Protein AF-A0A9P6TIN3-F1 (afdb_monomer_lite)

pLDDT: mean 81.92, std 17.5, range [29.88, 98.25]

Structure (mmCIF, N/CA/C/O backbone):
data_AF-A0A9P6TIN3-F1
#
_entry.id   AF-A0A9P6TIN3-F1
#
loop_
_atom_site.group_PDB
_atom_site.id
_atom_site.type_symbol
_atom_site.label_atom_id
_atom_site.label_alt_id
_atom_site.label_comp_id
_atom_site.label_asym_id
_atom_site.label_entity_id
_atom_site.label_seq_id
_atom_site.pdbx_PDB_ins_code
_atom_site.Cartn_x
_atom_site.Cartn_y
_atom_site.Cartn_z
_atom_site.occupancy
_atom_site.B_iso_or_equiv
_atom_site.auth_seq_id
_atom_site.auth_comp_id
_atom_site.auth_asym_id
_atom_site.auth_atom_id
_atom_site.pdbx_PDB_model_num
ATOM 1 N N . MET A 1 1 ? -5.237 10.680 -23.231 1.00 30.17 1 MET A N 1
ATOM 2 C CA . MET A 1 1 ? -3.978 10.981 -23.943 1.00 30.17 1 MET A CA 1
ATOM 3 C C . MET A 1 1 ? -2.971 9.908 -23.543 1.00 30.17 1 MET A C 1
ATOM 5 O O . MET A 1 1 ? -2.564 9.894 -22.392 1.00 30.17 1 MET A O 1
ATOM 9 N N . ARG A 1 2 ? -2.702 8.921 -24.410 1.00 29.88 2 ARG A N 1
ATOM 10 C CA . ARG A 1 2 ? -1.678 7.887 -24.173 1.00 29.88 2 ARG A CA 1
ATOM 11 C C . ARG A 1 2 ? -0.384 8.393 -24.799 1.00 29.88 2 ARG A C 1
ATOM 13 O O . ARG A 1 2 ? -0.316 8.472 -26.020 1.00 29.88 2 ARG A O 1
ATOM 20 N N . THR A 1 3 ? 0.599 8.751 -23.988 1.00 30.52 3 THR A N 1
ATOM 21 C CA . THR A 1 3 ? 1.947 9.043 -24.479 1.00 30.52 3 THR A CA 1
ATOM 22 C C . THR A 1 3 ? 2.734 7.747 -24.387 1.00 30.52 3 THR A C 1
ATOM 24 O O . THR A 1 3 ? 3.291 7.423 -23.343 1.00 30.52 3 THR A O 1
ATOM 27 N N . THR A 1 4 ? 2.727 6.951 -25.453 1.00 37.25 4 THR A N 1
ATOM 28 C CA . THR A 1 4 ? 3.760 5.931 -25.621 1.00 37.25 4 THR A CA 1
ATOM 29 C C . THR A 1 4 ? 5.046 6.714 -25.863 1.00 37.25 4 THR A C 1
ATOM 31 O O . THR A 1 4 ? 5.2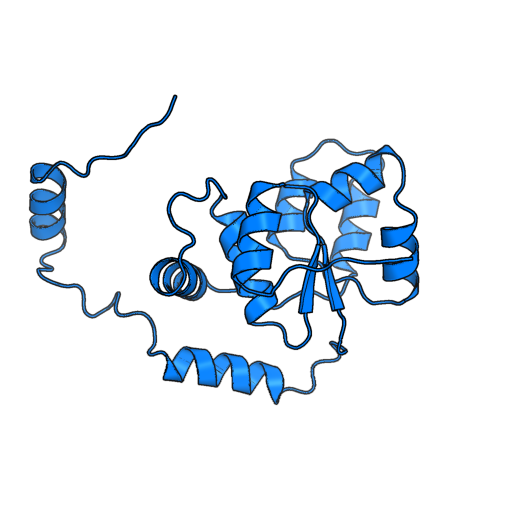04 7.314 -26.923 1.00 37.25 4 THR A O 1
ATOM 34 N N . LEU A 1 5 ? 5.903 6.822 -24.848 1.00 42.19 5 LEU A N 1
ATOM 35 C CA . LEU A 1 5 ? 7.237 7.397 -24.996 1.00 42.19 5 LEU A CA 1
ATOM 36 C C . LEU A 1 5 ? 8.031 6.465 -25.921 1.00 42.19 5 LEU A C 1
ATOM 38 O O . LEU A 1 5 ? 8.631 5.497 -25.466 1.00 42.19 5 LEU A O 1
ATOM 42 N N . SER A 1 6 ? 7.980 6.718 -27.229 1.00 49.53 6 SER A N 1
ATOM 43 C CA . SER A 1 6 ? 9.012 6.239 -28.143 1.00 49.53 6 SER A CA 1
ATOM 44 C C . SER A 1 6 ? 10.286 6.958 -27.723 1.00 49.53 6 SER A C 1
ATOM 46 O O . SER A 1 6 ? 10.381 8.176 -27.872 1.00 49.53 6 SER A O 1
ATOM 48 N N . LEU A 1 7 ? 11.228 6.248 -27.100 1.00 52.03 7 LEU A N 1
ATOM 49 C CA . LEU A 1 7 ? 12.589 6.761 -27.035 1.00 52.03 7 LEU A CA 1
ATOM 50 C C . LEU A 1 7 ? 13.089 6.795 -28.475 1.00 52.03 7 LEU A C 1
ATOM 52 O O . LEU A 1 7 ? 13.456 5.758 -29.018 1.00 52.03 7 LEU A O 1
ATOM 56 N N . ASP A 1 8 ? 13.068 7.967 -29.100 1.00 71.06 8 ASP A N 1
ATOM 57 C CA . ASP A 1 8 ? 13.667 8.117 -30.418 1.00 71.06 8 ASP A CA 1
ATOM 58 C C . ASP A 1 8 ? 15.158 7.765 -30.315 1.00 71.06 8 ASP A C 1
ATOM 60 O O . ASP A 1 8 ? 15.850 8.188 -29.381 1.00 71.06 8 ASP A O 1
ATOM 64 N N . ASP A 1 9 ? 15.660 6.982 -31.273 1.00 64.38 9 ASP A N 1
ATOM 65 C CA . ASP A 1 9 ? 17.038 6.467 -31.301 1.00 64.38 9 ASP A CA 1
ATOM 66 C C . ASP A 1 9 ? 18.101 7.567 -31.111 1.00 64.38 9 ASP A C 1
ATOM 68 O O . ASP A 1 9 ? 19.221 7.309 -30.665 1.00 64.38 9 ASP A O 1
ATOM 72 N N . GLU A 1 10 ? 17.756 8.812 -31.435 1.00 71.00 10 GLU A N 1
ATOM 73 C CA . GLU A 1 10 ? 18.584 9.997 -31.238 1.00 71.00 10 GLU A CA 1
ATOM 74 C C . GLU A 1 10 ? 18.754 10.374 -29.756 1.00 71.00 10 GLU A C 1
ATOM 76 O O . GLU A 1 10 ? 19.875 10.647 -29.319 1.00 71.00 10 GLU A O 1
ATOM 81 N N . LEU A 1 11 ? 17.685 10.319 -28.950 1.00 66.62 11 LEU A N 1
ATOM 82 C CA . LEU A 1 11 ? 17.757 10.537 -27.501 1.00 66.62 11 LEU A CA 1
ATOM 83 C C . LEU A 1 11 ? 18.578 9.441 -26.825 1.00 66.62 11 LEU A C 1
ATOM 85 O O . LEU A 1 11 ? 19.386 9.740 -25.945 1.00 66.62 11 LEU A O 1
ATOM 89 N N . LEU A 1 12 ? 18.431 8.192 -27.276 1.00 63.44 12 LEU A N 1
ATOM 90 C CA . LEU A 1 12 ? 19.212 7.072 -26.758 1.00 63.44 12 LEU A CA 1
ATOM 91 C C . LEU A 1 12 ? 20.706 7.234 -27.083 1.00 63.44 12 LEU A C 1
ATOM 93 O O . LEU A 1 12 ? 21.552 7.071 -26.205 1.00 63.44 12 LEU A O 1
ATOM 97 N N . LYS A 1 13 ? 21.046 7.622 -28.320 1.00 69.88 13 LYS A N 1
ATOM 98 C CA . LYS A 1 13 ? 22.431 7.928 -28.722 1.00 69.88 13 LYS A CA 1
ATOM 99 C C . LYS A 1 13 ? 23.016 9.090 -27.922 1.00 69.88 13 LYS A C 1
ATOM 101 O O . LYS A 1 13 ? 24.154 9.002 -27.465 1.00 69.88 13 LYS A O 1
ATOM 106 N N . LYS A 1 14 ? 22.243 10.157 -27.714 1.00 74.69 14 LYS A N 1
ATOM 107 C CA . LYS A 1 14 ? 22.685 11.336 -26.961 1.00 74.69 14 LYS A CA 1
ATOM 108 C C . LYS A 1 14 ? 22.880 11.028 -25.475 1.00 74.69 14 LYS A C 1
ATOM 110 O O . LYS A 1 14 ? 23.867 11.465 -24.893 1.00 74.69 14 LYS A O 1
ATOM 115 N N . ALA A 1 15 ? 21.995 10.232 -24.872 1.00 68.50 15 ALA A N 1
ATOM 116 C CA . ALA A 1 15 ? 22.148 9.760 -23.497 1.00 68.50 15 ALA A CA 1
ATOM 117 C C . ALA A 1 15 ? 23.422 8.913 -23.328 1.00 68.50 15 ALA A C 1
ATOM 119 O O . ALA A 1 15 ? 24.180 9.144 -22.387 1.00 68.50 15 ALA A O 1
ATOM 120 N N . LYS A 1 16 ? 23.715 8.006 -24.272 1.00 72.38 16 LYS A N 1
ATOM 121 C CA . LYS A 1 16 ? 24.962 7.217 -24.289 1.00 72.38 16 LYS A CA 1
ATOM 122 C C . LYS A 1 16 ? 26.210 8.098 -24.402 1.00 72.38 16 LYS A C 1
ATOM 124 O O . LYS A 1 16 ? 27.158 7.920 -23.644 1.00 72.38 16 LYS A O 1
ATOM 129 N N . GLN A 1 17 ? 26.184 9.106 -25.277 1.00 75.81 17 GLN A N 1
ATOM 130 C CA . GLN A 1 17 ? 27.281 10.074 -25.424 1.00 75.81 17 GLN A CA 1
ATOM 131 C C . GLN A 1 17 ? 27.517 10.915 -24.162 1.00 75.81 17 GLN A C 1
ATOM 133 O O . GLN A 1 17 ? 28.664 11.163 -23.805 1.00 75.81 17 GLN A O 1
ATOM 138 N N . LEU A 1 18 ? 26.449 11.354 -23.486 1.00 74.62 18 LEU A N 1
ATOM 139 C CA . LEU A 1 18 ? 26.543 12.181 -22.276 1.00 74.62 18 LEU A CA 1
ATOM 140 C C . LEU A 1 18 ? 26.998 11.393 -21.047 1.00 74.62 18 LEU A C 1
ATOM 142 O O . LEU A 1 18 ? 27.660 11.945 -20.175 1.00 74.62 18 LEU A O 1
ATOM 146 N N . THR A 1 19 ? 26.620 10.121 -20.966 1.00 71.94 19 THR A N 1
ATOM 147 C CA . THR A 1 19 ? 26.937 9.266 -19.818 1.00 71.94 19 THR A CA 1
ATOM 148 C C . THR A 1 19 ? 28.254 8.509 -19.993 1.00 71.94 19 THR A C 1
ATOM 150 O O . THR A 1 19 ? 28.800 8.035 -19.004 1.00 71.94 19 THR A O 1
ATOM 153 N N . GLY A 1 20 ? 28.790 8.419 -21.220 1.00 56.66 20 GLY A N 1
ATOM 154 C CA . GLY A 1 20 ? 30.007 7.654 -21.532 1.00 56.66 20 GLY A CA 1
ATOM 155 C C . GLY A 1 20 ? 29.831 6.145 -21.341 1.00 56.66 20 GLY A C 1
ATOM 156 O O . GLY A 1 20 ? 30.806 5.408 -21.215 1.00 56.66 20 GLY A O 1
ATOM 157 N N . ILE A 1 21 ? 28.581 5.701 -21.263 1.00 56.41 21 ILE A N 1
ATOM 158 C CA . ILE A 1 21 ? 28.198 4.366 -20.853 1.00 56.41 21 ILE A CA 1
ATOM 159 C C . ILE A 1 21 ? 27.571 3.654 -22.055 1.00 56.41 21 ILE A C 1
ATOM 161 O O . ILE A 1 21 ? 26.457 3.982 -22.468 1.00 56.41 21 ILE A O 1
ATOM 165 N N . ASP A 1 22 ? 28.272 2.652 -22.590 1.00 56.19 22 ASP A N 1
ATOM 166 C CA . ASP A 1 22 ? 27.690 1.716 -23.561 1.00 56.19 22 ASP A CA 1
ATOM 167 C C . ASP A 1 22 ? 26.761 0.694 -22.867 1.00 56.19 22 ASP A C 1
ATOM 169 O O . ASP A 1 22 ? 25.727 0.336 -23.430 1.00 56.19 22 ASP A O 1
ATOM 173 N N . GLU A 1 23 ? 27.063 0.333 -21.609 1.00 51.50 23 GLU A N 1
ATOM 174 C CA . GLU A 1 23 ? 26.222 -0.397 -20.641 1.00 51.50 23 GLU A CA 1
ATOM 175 C C . GLU A 1 23 ? 26.641 -0.000 -19.213 1.00 51.50 23 GLU A C 1
ATOM 177 O O . GLU A 1 23 ? 27.831 -0.057 -18.903 1.00 51.50 23 GLU A O 1
ATOM 182 N N . ASN A 1 24 ? 25.721 0.453 -18.344 1.00 44.16 24 ASN A N 1
ATOM 183 C CA . ASN A 1 24 ? 26.098 1.015 -17.036 1.00 44.16 24 ASN A CA 1
ATOM 184 C C . ASN A 1 24 ? 26.346 -0.099 -16.006 1.00 44.16 24 ASN A C 1
ATOM 186 O O . ASN A 1 24 ? 25.375 -0.723 -15.570 1.00 44.16 24 ASN A O 1
ATOM 190 N N . PRO A 1 25 ? 27.580 -0.344 -15.530 1.00 45.56 25 PRO A N 1
ATOM 191 C CA . PRO A 1 25 ? 27.824 -1.382 -14.535 1.00 45.56 25 PRO A CA 1
ATOM 192 C C . PRO A 1 25 ? 27.316 -0.983 -13.143 1.00 45.56 25 PRO A C 1
ATOM 194 O O . PRO A 1 25 ? 27.043 -1.865 -12.335 1.00 45.56 25 PRO A O 1
ATOM 197 N N . THR A 1 26 ? 27.180 0.320 -12.855 1.00 43.12 26 THR A N 1
ATOM 198 C CA . THR A 1 26 ? 26.736 0.834 -11.544 1.00 43.12 26 THR A CA 1
ATOM 199 C C . THR A 1 26 ? 25.217 0.899 -11.401 1.00 43.12 26 THR A C 1
ATOM 201 O O . THR A 1 26 ? 24.731 1.007 -10.283 1.00 43.12 26 THR A O 1
ATOM 204 N N . LEU A 1 27 ? 24.474 0.766 -12.507 1.00 44.25 27 LEU A N 1
ATOM 205 C CA . LEU A 1 27 ? 23.034 0.476 -12.508 1.00 44.25 27 LEU A CA 1
ATOM 206 C C . LEU A 1 27 ? 22.757 -1.026 -12.610 1.00 44.25 27 LEU A C 1
ATOM 208 O O . LEU A 1 27 ? 21.616 -1.400 -12.862 1.00 44.25 27 LEU A O 1
ATOM 212 N N . ARG A 1 28 ? 23.762 -1.907 -12.451 1.00 47.66 28 ARG A N 1
ATOM 213 C CA . ARG A 1 28 ? 23.453 -3.322 -12.234 1.00 47.66 28 ARG A CA 1
ATOM 214 C C . ARG A 1 28 ? 22.746 -3.398 -10.893 1.00 47.66 28 ARG A C 1
ATOM 216 O O . ARG A 1 28 ? 23.405 -3.201 -9.871 1.00 47.66 28 ARG A O 1
ATOM 223 N N . PRO A 1 29 ? 21.439 -3.676 -10.884 1.00 44.31 29 PRO A N 1
ATOM 224 C CA . PRO A 1 29 ? 20.751 -3.753 -9.625 1.00 44.31 29 PRO A CA 1
ATOM 225 C C . PRO A 1 29 ? 21.339 -4.937 -8.833 1.00 44.31 29 PRO A C 1
ATOM 227 O O . PRO A 1 29 ? 21.846 -5.885 -9.453 1.00 44.31 29 PRO A O 1
ATOM 230 N N . PRO A 1 30 ? 21.317 -4.923 -7.487 1.00 52.81 30 PRO A N 1
ATOM 231 C CA . PRO A 1 30 ? 21.929 -5.954 -6.682 1.00 52.81 30 PRO A CA 1
ATOM 232 C C . PRO A 1 30 ? 21.388 -7.292 -7.152 1.00 52.81 30 PRO A C 1
ATOM 234 O O . PRO A 1 30 ? 20.200 -7.419 -7.475 1.00 52.81 30 PRO A O 1
ATOM 237 N N . THR A 1 31 ? 22.291 -8.262 -7.257 1.00 64.69 31 THR A N 1
ATOM 238 C CA . THR A 1 31 ? 21.985 -9.578 -7.810 1.00 64.69 31 THR A CA 1
ATOM 239 C C . THR A 1 31 ? 20.734 -10.150 -7.148 1.00 64.69 31 THR A C 1
ATOM 241 O O . THR A 1 31 ? 20.415 -9.820 -6.004 1.00 64.69 31 THR A 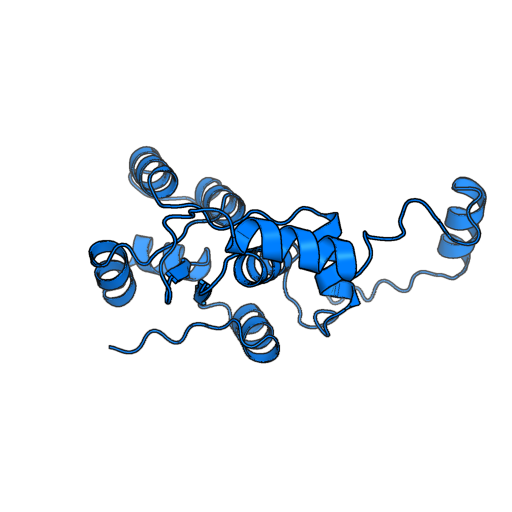O 1
ATOM 244 N N . ARG A 1 32 ? 20.024 -11.051 -7.837 1.00 57.41 32 ARG A N 1
ATOM 245 C CA . ARG A 1 32 ? 18.911 -11.806 -7.236 1.00 57.41 32 ARG A CA 1
ATOM 246 C C . ARG A 1 32 ? 19.269 -12.336 -5.835 1.00 57.41 32 ARG A C 1
ATOM 248 O O . ARG A 1 32 ? 18.442 -12.268 -4.936 1.00 57.41 32 ARG A O 1
ATOM 255 N N . ALA A 1 33 ? 20.526 -12.738 -5.639 1.00 60.66 33 ALA A N 1
ATOM 256 C CA . ALA A 1 33 ? 21.070 -13.148 -4.350 1.00 60.66 33 ALA A CA 1
ATOM 257 C C . ALA A 1 33 ? 21.057 -12.039 -3.278 1.00 60.66 33 ALA A C 1
ATOM 259 O O . ALA A 1 33 ? 20.707 -12.323 -2.144 1.00 60.66 33 ALA A O 1
ATOM 260 N N . ALA A 1 34 ? 21.387 -10.785 -3.598 1.00 64.06 34 ALA A N 1
ATOM 261 C CA . ALA A 1 34 ? 21.324 -9.673 -2.642 1.00 64.06 34 ALA A CA 1
ATOM 262 C C . ALA A 1 34 ? 19.877 -9.306 -2.257 1.00 64.06 34 ALA A C 1
ATOM 264 O O . ALA A 1 34 ? 19.609 -8.969 -1.105 1.00 64.06 34 ALA A O 1
ATOM 265 N N . TRP A 1 35 ? 18.936 -9.419 -3.201 1.00 59.38 35 TRP A N 1
ATOM 266 C CA . TRP A 1 35 ? 17.500 -9.286 -2.928 1.00 59.38 35 TRP A CA 1
ATOM 267 C C . TRP A 1 35 ? 16.995 -10.401 -2.006 1.00 59.38 35 TRP A C 1
ATOM 269 O O . TRP A 1 35 ? 16.382 -10.128 -0.977 1.00 59.38 35 TRP A O 1
ATOM 279 N N . GLU A 1 36 ? 17.310 -11.655 -2.336 1.00 63.97 36 GLU A N 1
ATOM 280 C CA . GLU A 1 36 ? 16.968 -12.820 -1.516 1.00 63.97 36 GLU A CA 1
ATOM 281 C C . GLU A 1 36 ? 17.633 -12.746 -0.137 1.00 63.97 36 GLU A C 1
ATOM 283 O O . GLU A 1 36 ? 16.992 -13.063 0.855 1.00 63.97 36 GLU A O 1
ATOM 288 N N . GLN A 1 37 ? 18.875 -12.265 -0.043 1.00 67.81 37 GLN A N 1
ATOM 289 C CA . GLN A 1 37 ? 19.599 -12.123 1.218 1.00 67.81 37 GLN A CA 1
ATOM 290 C C . GLN A 1 37 ? 18.997 -11.040 2.113 1.00 67.81 37 GLN A C 1
ATOM 292 O O . GLN A 1 37 ? 18.921 -11.236 3.322 1.00 67.81 37 GLN A O 1
ATOM 297 N N . ARG A 1 38 ? 18.535 -9.917 1.550 1.00 70.19 38 ARG A N 1
ATOM 298 C CA . ARG A 1 38 ? 17.853 -8.875 2.327 1.00 70.19 38 ARG A CA 1
ATOM 299 C C . ARG A 1 38 ? 16.450 -9.308 2.742 1.00 70.19 38 ARG A C 1
ATOM 301 O O . ARG A 1 38 ? 16.106 -9.134 3.904 1.00 70.19 38 ARG A O 1
ATOM 308 N N . ALA A 1 39 ? 15.684 -9.933 1.847 1.00 64.19 39 ALA A N 1
ATOM 309 C CA . ALA A 1 39 ? 14.400 -10.546 2.193 1.00 64.19 39 ALA A CA 1
ATOM 310 C C . ALA A 1 39 ? 14.570 -11.613 3.289 1.00 64.19 39 ALA A C 1
ATOM 312 O O . ALA A 1 39 ? 13.810 -11.644 4.250 1.00 64.19 39 ALA A O 1
ATOM 313 N N . ARG A 1 40 ? 15.628 -12.429 3.202 1.00 63.75 40 ARG A N 1
ATOM 314 C CA . ARG A 1 40 ? 15.989 -13.416 4.224 1.00 63.75 40 ARG A CA 1
ATOM 315 C C . ARG A 1 40 ? 16.396 -12.762 5.543 1.00 63.75 40 ARG A C 1
ATOM 317 O O . ARG A 1 40 ? 15.953 -13.211 6.587 1.00 63.75 40 ARG A O 1
ATOM 324 N N . ALA A 1 41 ? 17.191 -11.694 5.510 1.00 70.25 41 ALA A N 1
ATOM 325 C CA . ALA A 1 41 ? 17.569 -10.953 6.712 1.00 70.25 41 ALA A CA 1
ATOM 326 C C . ALA A 1 41 ? 16.359 -10.290 7.395 1.00 70.25 41 ALA A C 1
ATOM 328 O O . ALA A 1 41 ? 16.325 -10.200 8.620 1.00 70.25 41 ALA A O 1
ATOM 329 N N . LEU A 1 42 ? 15.365 -9.846 6.619 1.00 65.88 42 LEU A N 1
ATOM 330 C CA . LEU A 1 42 ? 14.095 -9.329 7.135 1.00 65.88 42 LEU A CA 1
ATOM 331 C C . LEU A 1 42 ? 13.217 -10.443 7.735 1.00 65.88 42 LEU A C 1
ATOM 333 O O . LEU A 1 42 ? 12.616 -10.219 8.782 1.00 65.88 42 LEU A O 1
ATOM 337 N N . ALA A 1 43 ? 13.200 -11.632 7.122 1.00 59.41 43 ALA A N 1
ATOM 338 C CA . ALA A 1 43 ? 12.494 -12.825 7.609 1.00 59.41 43 ALA A CA 1
ATOM 339 C C . ALA A 1 43 ? 13.122 -13.432 8.882 1.00 59.41 43 ALA A C 1
ATOM 341 O O . ALA A 1 43 ? 12.421 -13.852 9.796 1.00 59.41 43 ALA A O 1
ATOM 342 N N . ASP A 1 44 ? 14.457 -13.458 8.969 1.00 56.41 44 ASP A N 1
ATOM 343 C CA . ASP A 1 44 ? 15.198 -13.985 10.126 1.00 56.41 44 ASP A CA 1
ATOM 344 C C . ASP A 1 44 ? 15.353 -12.935 11.256 1.00 56.41 44 ASP A C 1
ATOM 346 O O . ASP A 1 44 ? 15.846 -13.256 12.341 1.00 56.41 44 ASP A O 1
ATOM 350 N N . SER A 1 45 ? 14.939 -11.678 11.031 1.00 56.25 45 SER A N 1
ATOM 351 C CA . SER A 1 45 ? 14.843 -10.673 12.099 1.00 56.25 45 SER A CA 1
ATOM 352 C C . SER A 1 45 ? 13.598 -10.950 12.946 1.00 56.25 45 SER A C 1
ATOM 354 O O . SER A 1 45 ? 12.558 -11.278 12.377 1.00 56.25 45 SER A O 1
ATOM 356 N N . PRO A 1 46 ? 13.647 -10.790 14.284 1.00 49.19 46 PRO A N 1
ATOM 357 C CA . PRO A 1 46 ? 12.480 -10.918 15.154 1.00 49.19 46 PRO A CA 1
ATOM 358 C C . PRO A 1 46 ? 11.532 -9.731 14.925 1.00 49.19 46 PRO A C 1
ATOM 360 O O . PRO A 1 46 ? 11.447 -8.801 15.724 1.00 49.19 46 PRO A O 1
ATOM 363 N N . SER A 1 47 ? 10.862 -9.741 13.780 1.00 53.50 47 SER A N 1
ATOM 364 C CA . SER A 1 47 ? 9.846 -8.783 13.386 1.00 53.50 47 SER A CA 1
ATOM 365 C C . SER A 1 47 ? 8.525 -9.253 13.986 1.00 53.50 47 SER A C 1
ATOM 367 O O . SER A 1 47 ? 8.103 -10.384 13.770 1.00 53.50 47 SER A O 1
ATOM 369 N N . THR A 1 48 ? 7.844 -8.382 14.723 1.00 53.28 48 THR A N 1
ATOM 370 C CA . THR A 1 48 ? 6.508 -8.604 15.310 1.00 53.28 48 THR A CA 1
ATOM 371 C C . THR A 1 48 ? 5.377 -8.643 14.270 1.00 53.28 48 THR A C 1
ATOM 373 O O . THR A 1 48 ? 4.216 -8.440 14.608 1.00 53.28 48 THR A O 1
ATOM 376 N N . VAL A 1 49 ? 5.692 -8.881 12.995 1.00 58.34 49 VAL A N 1
ATOM 377 C CA . VAL A 1 49 ? 4.725 -8.902 11.894 1.00 58.34 49 VAL A CA 1
ATOM 378 C C . VAL A 1 49 ? 4.237 -10.342 11.737 1.00 58.34 49 VAL A C 1
ATOM 380 O O . VAL A 1 49 ? 4.986 -11.216 11.308 1.00 58.34 49 VAL A O 1
ATOM 383 N N . GLY A 1 50 ? 3.003 -10.605 12.170 1.00 59.88 50 GLY A N 1
ATOM 384 C CA . GLY A 1 50 ? 2.391 -11.934 12.107 1.00 59.88 50 GLY A CA 1
ATOM 385 C C . GLY A 1 50 ? 2.078 -12.390 10.677 1.00 59.88 50 GLY A C 1
ATOM 386 O O . GLY A 1 50 ? 2.032 -11.601 9.737 1.00 59.88 50 GLY A O 1
ATOM 387 N N . VAL A 1 51 ? 1.818 -13.685 10.496 1.00 66.62 51 VAL A N 1
ATOM 388 C CA . VAL A 1 51 ? 1.290 -14.214 9.228 1.00 66.62 51 VAL A CA 1
ATOM 389 C C . VAL A 1 51 ? -0.144 -13.710 9.037 1.00 66.62 51 VAL A C 1
ATOM 391 O O . VAL A 1 51 ? -0.966 -13.844 9.941 1.00 66.62 51 VAL A O 1
ATOM 394 N N . GLY A 1 52 ? -0.465 -13.163 7.859 1.00 82.94 52 GLY A N 1
ATOM 395 C CA . GLY A 1 52 ? -1.810 -12.669 7.541 1.00 82.94 52 GLY A CA 1
ATOM 396 C C . GLY A 1 52 ? -2.008 -11.168 7.760 1.00 82.94 52 GLY A C 1
ATOM 397 O O . GLY A 1 52 ? -3.155 -10.730 7.894 1.00 82.94 52 GLY A O 1
ATOM 398 N N . MET A 1 53 ? -0.917 -10.401 7.794 1.00 93.81 53 MET A N 1
ATOM 399 C CA . MET A 1 53 ? -0.941 -8.938 7.826 1.00 93.81 53 MET A CA 1
ATOM 400 C C . MET A 1 53 ? -1.344 -8.379 6.459 1.00 93.81 53 MET A C 1
ATOM 402 O O . MET A 1 53 ? -1.082 -8.975 5.409 1.00 93.81 53 MET A O 1
ATOM 406 N N . ILE A 1 54 ? -2.003 -7.228 6.468 1.00 96.81 54 ILE A N 1
ATOM 407 C CA . ILE A 1 54 ? -2.575 -6.613 5.275 1.00 96.81 54 ILE A CA 1
ATOM 408 C C . ILE A 1 54 ? -2.067 -5.181 5.175 1.00 96.81 54 ILE A C 1
ATOM 410 O O . ILE A 1 54 ? -2.385 -4.342 6.016 1.00 96.81 54 ILE A O 1
ATOM 414 N N . LEU A 1 55 ? -1.301 -4.888 4.126 1.00 97.94 55 LEU A N 1
ATOM 415 C CA . LEU A 1 55 ? -1.010 -3.515 3.738 1.00 97.94 55 LEU A CA 1
ATOM 416 C C . LEU A 1 55 ? -2.245 -2.923 3.064 1.00 97.94 55 LEU A C 1
ATOM 418 O O . LEU A 1 55 ? -2.722 -3.441 2.053 1.00 97.94 55 LEU A O 1
ATOM 422 N N . VAL A 1 56 ? -2.746 -1.827 3.623 1.00 97.81 56 VAL A N 1
ATOM 423 C CA . VAL A 1 56 ? -3.947 -1.152 3.129 1.00 97.81 56 VAL A CA 1
ATOM 424 C C . VAL A 1 56 ? -3.551 0.039 2.264 1.00 97.81 56 VAL A C 1
ATOM 426 O O . VAL A 1 56 ? -2.860 0.951 2.720 1.00 97.81 56 VAL A O 1
ATOM 429 N N . ASP A 1 57 ? -3.996 0.018 1.011 1.00 97.25 57 ASP A N 1
ATOM 430 C CA . ASP A 1 57 ? -3.781 1.077 0.026 1.00 97.25 57 ASP A CA 1
ATOM 431 C C . ASP A 1 57 ? -4.636 2.336 0.305 1.00 97.25 57 ASP A C 1
ATOM 433 O O . ASP A 1 57 ? -5.674 2.289 0.973 1.00 97.25 57 ASP A O 1
ATOM 437 N N . THR A 1 58 ? -4.223 3.474 -0.256 1.00 95.94 58 THR A N 1
ATOM 438 C CA . THR A 1 58 ? -4.885 4.782 -0.163 1.00 95.94 58 THR A CA 1
ATOM 439 C C . THR A 1 58 ? -6.363 4.718 -0.544 1.00 95.94 58 THR A C 1
ATOM 441 O O . THR A 1 58 ? -7.196 5.341 0.115 1.00 95.94 58 THR A O 1
ATOM 444 N N . SER A 1 59 ? -6.719 3.950 -1.578 1.00 96.25 59 SER A N 1
ATOM 445 C CA . SER A 1 59 ? -8.110 3.832 -2.038 1.00 96.25 59 SER A CA 1
ATOM 446 C C . SER A 1 59 ? -9.054 3.271 -0.962 1.00 96.25 59 SER A C 1
ATOM 448 O O . SER A 1 59 ? -10.157 3.788 -0.781 1.00 96.25 59 SER A O 1
ATOM 450 N N . VAL A 1 60 ? -8.609 2.276 -0.188 1.00 96.94 60 VAL A N 1
ATOM 451 C CA . VAL A 1 60 ? -9.381 1.691 0.922 1.00 96.94 60 VAL A CA 1
ATOM 452 C C . VAL A 1 60 ? -9.495 2.683 2.080 1.00 96.94 60 VAL A C 1
ATOM 454 O O . VAL A 1 60 ? -10.585 2.871 2.623 1.00 96.94 60 VAL A O 1
ATOM 457 N N . TRP A 1 61 ? -8.399 3.366 2.428 1.00 96.12 61 TRP A N 1
ATOM 458 C CA . TRP A 1 61 ? -8.408 4.401 3.465 1.00 96.12 61 TRP A CA 1
ATOM 459 C C . TRP A 1 61 ? -9.360 5.549 3.138 1.00 96.12 61 TRP A C 1
ATOM 461 O O . TRP A 1 61 ? -10.095 6.004 4.013 1.00 96.12 61 TRP A O 1
ATOM 471 N N . ILE A 1 62 ? -9.380 6.012 1.885 1.00 93.94 62 ILE A N 1
ATOM 472 C CA . ILE A 1 62 ? -10.287 7.077 1.443 1.00 93.94 62 ILE A CA 1
ATOM 473 C C . ILE A 1 62 ? -11.747 6.669 1.652 1.00 93.94 62 ILE A C 1
ATOM 475 O O . ILE A 1 62 ? -12.528 7.469 2.171 1.00 93.94 62 ILE A O 1
ATOM 479 N N . ASP A 1 63 ? -12.117 5.446 1.276 1.00 93.19 63 ASP A N 1
ATOM 480 C CA . ASP A 1 63 ? -13.485 4.958 1.447 1.00 93.19 63 ASP A CA 1
ATOM 481 C C . ASP A 1 63 ? -13.843 4.817 2.932 1.00 93.19 63 ASP A C 1
ATOM 483 O O . ASP A 1 63 ? -14.879 5.328 3.370 1.00 93.19 63 ASP A O 1
ATOM 487 N N . HIS A 1 64 ? -12.945 4.251 3.744 1.00 94.12 64 HIS A N 1
ATOM 488 C CA . HIS A 1 64 ? -13.145 4.150 5.189 1.00 94.12 64 HIS A CA 1
ATOM 489 C C . HIS A 1 64 ? -13.311 5.524 5.858 1.00 94.12 64 HIS A C 1
ATOM 491 O O . HIS A 1 64 ? -14.222 5.723 6.656 1.00 94.12 64 HIS A O 1
ATOM 497 N N . LEU A 1 65 ? -12.488 6.515 5.508 1.00 91.31 65 LEU A N 1
ATOM 498 C CA . LEU A 1 65 ? -12.572 7.859 6.094 1.00 91.31 65 LEU A CA 1
ATOM 499 C C . LEU A 1 65 ? -13.822 8.636 5.647 1.00 91.31 65 LEU A C 1
ATOM 501 O O . LEU A 1 65 ? -14.228 9.587 6.319 1.00 91.31 65 LEU A O 1
ATOM 505 N N . ARG A 1 66 ? -14.431 8.264 4.514 1.00 91.56 66 ARG A N 1
ATOM 506 C CA . ARG A 1 66 ? -15.648 8.902 3.989 1.00 91.56 66 ARG A CA 1
ATOM 507 C C . ARG A 1 66 ? -16.927 8.308 4.561 1.00 91.56 66 ARG A C 1
ATOM 509 O O . ARG A 1 66 ? -17.833 9.070 4.897 1.00 91.56 66 ARG A O 1
ATOM 516 N N . SER A 1 67 ? -17.020 6.983 4.628 1.00 91.88 67 SER A N 1
ATOM 517 C CA . SER A 1 67 ? -18.265 6.278 4.965 1.00 91.88 67 SER A CA 1
ATOM 518 C C . SER A 1 67 ? -18.128 5.234 6.071 1.00 91.88 67 SER A C 1
ATOM 520 O O . SER A 1 67 ? -19.137 4.667 6.481 1.00 91.88 67 SER A O 1
ATOM 522 N N . GLY A 1 68 ? -16.916 4.986 6.563 1.00 92.31 68 GLY A N 1
ATOM 523 C CA . GLY A 1 68 ? -16.603 3.803 7.355 1.00 92.31 68 GLY A CA 1
ATOM 524 C C . GLY A 1 68 ? -16.499 2.554 6.477 1.00 92.31 68 GLY A C 1
ATOM 525 O O . GLY A 1 68 ? -17.169 2.428 5.452 1.00 92.31 68 GLY A O 1
ATOM 526 N N . ASP A 1 69 ? -15.646 1.626 6.896 1.00 94.06 69 ASP A N 1
ATOM 527 C CA . ASP A 1 69 ? -15.497 0.298 6.300 1.00 94.06 69 ASP A CA 1
ATOM 528 C C . ASP A 1 69 ? -15.373 -0.711 7.445 1.00 94.06 69 ASP A C 1
ATOM 530 O O . ASP A 1 69 ? -14.387 -0.684 8.183 1.00 94.06 69 ASP A O 1
ATOM 534 N N . ALA A 1 70 ? -16.397 -1.551 7.617 1.00 95.31 70 ALA A N 1
ATOM 535 C CA . ALA A 1 70 ? -16.488 -2.490 8.734 1.00 95.31 70 ALA A CA 1
ATOM 536 C C . ALA A 1 70 ? -15.404 -3.574 8.685 1.00 95.31 70 ALA A C 1
ATOM 538 O O . ALA A 1 70 ? -14.960 -4.037 9.733 1.00 95.31 70 ALA A O 1
ATOM 539 N N . MET A 1 71 ? -14.966 -3.959 7.483 1.00 95.44 71 MET A N 1
ATOM 540 C CA . MET A 1 71 ? -13.881 -4.919 7.320 1.00 95.44 71 MET A CA 1
ATOM 541 C C . MET A 1 71 ? -12.561 -4.297 7.767 1.00 95.44 71 MET A C 1
ATOM 543 O O . MET A 1 71 ? -11.819 -4.912 8.527 1.00 95.44 71 MET A O 1
ATOM 547 N N . LEU A 1 72 ? -12.292 -3.050 7.365 1.00 95.00 72 LEU A N 1
ATOM 548 C CA . LEU A 1 72 ? -11.093 -2.356 7.833 1.00 95.00 72 LEU A CA 1
ATOM 549 C C . LEU A 1 72 ? -11.110 -2.155 9.354 1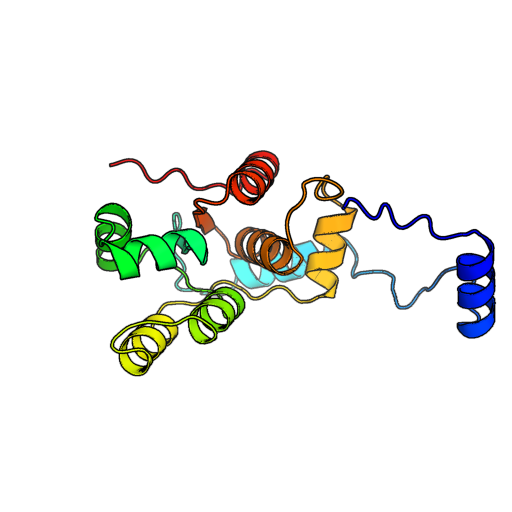.00 95.00 72 LEU A C 1
ATOM 551 O O . LEU A 1 72 ? -10.076 -2.331 9.987 1.00 95.00 72 LEU A O 1
ATOM 555 N N . THR A 1 73 ? -12.265 -1.836 9.947 1.00 94.56 73 THR A N 1
ATOM 556 C CA . THR A 1 73 ? -12.403 -1.754 11.411 1.00 94.56 73 THR A CA 1
ATOM 557 C C . THR A 1 73 ? -12.044 -3.076 12.085 1.00 94.56 73 THR A C 1
ATOM 559 O O . THR A 1 73 ? -11.211 -3.073 12.981 1.00 94.56 73 THR A O 1
ATOM 562 N N . ALA A 1 74 ? -12.597 -4.199 11.619 1.00 93.62 74 ALA A N 1
ATOM 563 C CA . ALA A 1 74 ? -12.287 -5.510 12.189 1.00 93.62 74 ALA A CA 1
ATOM 564 C C . ALA A 1 74 ? -10.789 -5.847 12.083 1.00 93.62 74 ALA A C 1
ATOM 566 O O . ALA A 1 74 ? -10.182 -6.285 13.052 1.00 93.62 74 ALA A O 1
ATOM 567 N N . LEU A 1 75 ? -10.162 -5.570 10.934 1.00 93.69 75 LEU A N 1
ATOM 568 C CA . LEU A 1 75 ? -8.725 -5.796 10.747 1.00 93.69 75 LEU A CA 1
ATOM 569 C C . LEU A 1 75 ? -7.853 -4.896 11.636 1.00 93.69 75 LEU A C 1
ATOM 571 O O . LEU A 1 75 ? -6.770 -5.317 12.043 1.00 93.69 75 LEU A O 1
ATOM 575 N N . LEU A 1 76 ? -8.294 -3.666 11.917 1.00 91.69 76 LEU A N 1
ATOM 576 C CA . LEU A 1 76 ? -7.619 -2.766 12.854 1.00 91.69 76 LEU A CA 1
ATOM 577 C C . LEU A 1 76 ? -7.735 -3.277 14.294 1.00 91.69 76 LEU A C 1
ATOM 579 O O . LEU A 1 76 ? -6.731 -3.287 15.001 1.00 91.69 76 LEU A O 1
ATOM 583 N N . ASP A 1 77 ? -8.918 -3.747 14.697 1.00 90.81 77 ASP A N 1
ATOM 584 C CA . ASP A 1 77 ? -9.157 -4.335 16.022 1.00 90.81 77 ASP A CA 1
ATOM 585 C C . ASP A 1 77 ? -8.361 -5.640 16.225 1.00 90.81 77 ASP A C 1
ATOM 587 O O . ASP A 1 77 ? -7.938 -5.947 17.338 1.00 90.81 77 ASP A O 1
ATOM 591 N N . GLU A 1 78 ? -8.120 -6.393 15.147 1.00 91.06 78 GLU A N 1
ATOM 592 C CA . GLU A 1 78 ? -7.270 -7.592 15.126 1.00 91.06 78 GLU A CA 1
ATOM 593 C C . GLU A 1 78 ? -5.760 -7.283 15.038 1.00 91.06 78 GLU A C 1
ATOM 595 O O . GLU A 1 78 ? -4.958 -8.213 14.991 1.00 91.06 78 GLU A O 1
ATOM 600 N N . GLU A 1 79 ? -5.356 -6.008 14.985 1.00 90.44 79 GLU A N 1
ATOM 601 C CA . GLU A 1 79 ? -3.961 -5.568 14.798 1.00 90.44 79 GLU A CA 1
ATOM 602 C C . GLU A 1 79 ? -3.301 -6.110 13.509 1.00 90.44 79 GLU A C 1
ATOM 604 O O . GLU A 1 79 ? -2.084 -6.280 13.426 1.00 90.44 79 GLU A O 1
ATOM 609 N N . ARG A 1 80 ? -4.097 -6.362 12.462 1.00 93.44 80 ARG A N 1
ATOM 610 C CA . ARG A 1 80 ? -3.638 -6.981 11.202 1.00 93.44 80 ARG A CA 1
ATOM 611 C C . ARG A 1 80 ? -3.310 -5.998 10.087 1.00 93.44 80 ARG A C 1
ATOM 613 O O . ARG A 1 80 ? -2.927 -6.413 8.993 1.00 93.44 80 ARG A O 1
ATOM 620 N N . VAL A 1 81 ? -3.473 -4.703 10.331 1.00 95.25 81 VAL A N 1
ATOM 621 C CA . VAL A 1 81 ? -3.252 -3.660 9.326 1.00 95.25 81 VAL A CA 1
ATOM 622 C C . VAL A 1 81 ? -1.823 -3.138 9.393 1.00 95.25 81 VAL A C 1
ATOM 624 O O . VAL A 1 81 ? -1.343 -2.724 10.445 1.00 95.25 81 VAL A O 1
ATOM 627 N N . LEU A 1 82 ? -1.173 -3.094 8.233 1.00 96.06 82 LEU A N 1
ATOM 628 C CA . LEU A 1 82 ? 0.062 -2.356 8.013 1.00 96.06 82 LEU A CA 1
ATOM 629 C C . LEU A 1 82 ? -0.231 -1.043 7.293 1.00 96.06 82 LEU A C 1
ATOM 631 O O . LEU A 1 82 ? -1.062 -0.984 6.382 1.00 96.06 82 LEU A O 1
ATOM 635 N N . ALA A 1 83 ? 0.518 -0.008 7.658 1.00 94.69 83 ALA A N 1
ATOM 636 C CA . ALA A 1 83 ? 0.610 1.226 6.892 1.00 94.69 83 ALA A CA 1
ATOM 637 C C . ALA A 1 83 ? 1.919 1.280 6.088 1.00 94.69 83 ALA A C 1
ATOM 639 O O . ALA A 1 83 ? 2.868 0.531 6.329 1.00 94.69 83 ALA A O 1
ATOM 640 N N . HIS A 1 84 ? 1.977 2.181 5.109 1.00 97.38 84 HIS A N 1
ATOM 641 C CA . HIS A 1 84 ? 3.184 2.447 4.328 1.00 97.38 84 HIS A CA 1
ATOM 642 C C . HIS A 1 84 ? 3.394 3.961 4.194 1.00 97.38 84 HIS A C 1
ATOM 644 O O . HIS A 1 84 ? 2.416 4.678 3.957 1.00 97.38 84 HIS A O 1
ATOM 650 N N . PRO A 1 85 ? 4.637 4.478 4.287 1.00 96.44 85 PRO A N 1
ATOM 651 C CA . PRO A 1 85 ? 4.893 5.920 4.276 1.00 96.44 85 PRO A CA 1
ATOM 652 C C . PRO A 1 85 ? 4.315 6.645 3.056 1.00 96.44 85 PRO A C 1
ATOM 654 O O . PRO A 1 85 ? 3.858 7.778 3.173 1.00 96.44 85 PRO A O 1
ATOM 657 N N . PHE A 1 86 ? 4.289 5.992 1.891 1.00 97.44 86 PHE A N 1
ATOM 658 C CA . PHE A 1 86 ? 3.737 6.600 0.675 1.00 97.44 86 PHE A CA 1
ATOM 659 C C . PHE A 1 86 ? 2.211 6.710 0.705 1.00 97.44 86 PHE A C 1
ATOM 661 O O . PHE A 1 86 ? 1.694 7.745 0.303 1.00 97.44 86 PHE A O 1
ATOM 668 N N . VAL A 1 87 ? 1.502 5.729 1.276 1.00 97.19 87 VAL A N 1
ATOM 669 C CA . VAL A 1 87 ? 0.046 5.820 1.497 1.00 97.19 87 VAL A CA 1
ATOM 670 C C . VAL A 1 87 ? -0.267 6.960 2.462 1.00 97.19 87 VAL A C 1
ATOM 672 O O . VAL A 1 87 ? -1.140 7.786 2.205 1.00 97.19 87 VAL A O 1
ATOM 675 N N . ILE A 1 88 ? 0.497 7.066 3.555 1.00 95.50 88 ILE A N 1
ATOM 676 C CA . ILE A 1 88 ? 0.342 8.165 4.516 1.00 95.50 88 ILE A CA 1
ATOM 677 C C . ILE A 1 88 ? 0.597 9.516 3.833 1.00 95.50 88 ILE A C 1
ATOM 679 O O . ILE A 1 88 ? -0.161 10.461 4.041 1.00 95.50 88 ILE A O 1
ATOM 683 N N . GLY A 1 89 ? 1.631 9.606 2.991 1.00 95.12 89 GLY A N 1
ATOM 684 C CA . GLY A 1 89 ? 1.943 10.799 2.205 1.00 95.12 89 GLY A CA 1
ATOM 685 C C . GLY A 1 89 ? 0.825 11.196 1.238 1.00 95.12 89 GLY A C 1
ATOM 686 O O . GLY A 1 89 ? 0.457 12.368 1.177 1.00 95.12 89 GLY A O 1
ATOM 687 N N . GLU A 1 90 ? 0.236 10.234 0.527 1.00 95.25 90 GLU A N 1
ATOM 688 C CA . GLU A 1 90 ? -0.907 10.481 -0.357 1.00 95.25 90 GLU A CA 1
ATOM 689 C C . GLU A 1 90 ? -2.134 10.975 0.417 1.00 95.25 90 GLU A C 1
ATOM 691 O O . GLU A 1 90 ? -2.734 11.989 0.052 1.00 95.25 90 GLU A O 1
ATOM 696 N N . LEU A 1 91 ? -2.471 10.326 1.537 1.00 94.12 91 LEU A N 1
ATOM 697 C CA . LEU A 1 91 ? -3.568 10.752 2.413 1.00 94.12 91 LEU A CA 1
ATOM 698 C C . LEU A 1 91 ? -3.313 12.139 3.013 1.00 94.12 91 LEU A C 1
ATOM 700 O O . LEU A 1 91 ? -4.229 12.956 3.110 1.00 94.12 91 LEU A O 1
ATOM 704 N N . ALA A 1 92 ? -2.063 12.445 3.359 1.00 92.00 92 ALA A N 1
ATOM 705 C CA . ALA A 1 92 ? -1.657 13.741 3.883 1.00 92.00 92 ALA A CA 1
ATOM 706 C C . ALA A 1 92 ? -1.883 14.889 2.881 1.00 92.00 92 ALA A C 1
ATOM 708 O O . ALA A 1 92 ? -2.122 16.022 3.317 1.00 92.00 92 ALA A O 1
ATOM 709 N N . LEU A 1 93 ? -1.831 14.618 1.573 1.00 92.00 93 LEU A N 1
ATOM 710 C CA . LEU A 1 93 ? -2.174 15.585 0.523 1.00 92.00 93 LEU A CA 1
ATOM 711 C C . LEU A 1 93 ? -3.693 15.739 0.327 1.00 92.00 93 LEU A C 1
ATOM 713 O O . LEU A 1 93 ? -4.142 16.728 -0.254 1.00 92.00 93 LEU A O 1
ATOM 717 N N . GLY A 1 94 ? -4.490 14.785 0.811 1.00 87.56 94 GLY A N 1
ATOM 718 C CA . GLY A 1 94 ? -5.946 14.795 0.721 1.00 87.56 94 GLY A CA 1
ATOM 719 C C . GLY A 1 94 ? -6.634 15.781 1.674 1.00 87.56 94 GLY A C 1
ATOM 720 O O . GLY A 1 94 ? -6.088 16.226 2.686 1.00 87.56 94 GLY A O 1
ATOM 721 N N . SER A 1 95 ? -7.895 16.103 1.366 1.00 83.19 95 SER A N 1
ATOM 722 C CA . SER A 1 95 ? -8.780 16.843 2.274 1.00 83.19 95 SER A CA 1
ATOM 723 C C . SER A 1 95 ? -9.550 15.869 3.163 1.00 83.19 95 SER A C 1
ATOM 725 O O . SER A 1 95 ? -10.264 14.999 2.665 1.00 83.19 95 SER A O 1
ATOM 727 N N . MET A 1 96 ? -9.407 16.012 4.480 1.00 85.50 96 MET A N 1
ATOM 728 C CA . MET A 1 96 ? -10.019 15.118 5.465 1.00 85.50 96 MET A CA 1
ATOM 729 C C . MET A 1 96 ? -10.322 15.864 6.767 1.00 85.50 96 MET A C 1
ATOM 731 O O . MET A 1 96 ? -9.598 16.777 7.172 1.00 85.50 96 MET A O 1
ATOM 735 N N . ARG A 1 97 ? -11.422 15.481 7.426 1.00 83.38 97 ARG A N 1
ATOM 736 C CA . ARG A 1 97 ? -11.787 16.000 8.753 1.00 83.38 97 ARG A CA 1
ATOM 737 C C . ARG A 1 97 ? -10.811 15.455 9.793 1.00 83.38 97 ARG A C 1
ATOM 739 O O . ARG A 1 97 ? -10.344 14.331 9.658 1.00 83.38 97 ARG A O 1
ATOM 746 N N . ASN A 1 98 ? -10.518 16.243 10.828 1.00 84.19 98 ASN A N 1
ATOM 747 C CA . ASN A 1 98 ? -9.598 15.862 11.910 1.00 84.19 98 ASN A CA 1
ATOM 748 C C . ASN A 1 98 ? -8.239 15.354 11.399 1.00 84.19 98 ASN A C 1
ATOM 750 O O . ASN A 1 98 ? -7.659 14.434 11.968 1.00 84.19 98 ASN A O 1
ATOM 754 N N . ARG A 1 99 ? -7.736 15.969 10.317 1.00 88.75 99 ARG A N 1
ATOM 755 C CA . ARG A 1 99 ? -6.557 15.523 9.566 1.00 88.75 99 ARG A CA 1
ATOM 756 C C . ARG A 1 99 ? -5.377 15.130 10.459 1.00 88.75 99 ARG A C 1
ATOM 758 O O . ARG A 1 99 ? -4.782 14.088 10.226 1.00 88.75 99 ARG A O 1
ATOM 765 N N . GLN A 1 100 ? -5.051 15.949 11.461 1.00 88.44 100 GLN A N 1
ATOM 766 C CA . GLN A 1 100 ? -3.929 15.677 12.363 1.00 88.44 100 GLN A CA 1
ATOM 767 C C . GLN A 1 100 ? -4.124 14.369 13.137 1.00 88.44 100 GLN A C 1
ATOM 769 O O . GLN A 1 100 ? -3.268 13.501 13.066 1.00 88.44 100 GLN A O 1
ATOM 774 N N . ALA A 1 101 ? -5.284 14.187 13.775 1.00 85.12 101 ALA A N 1
ATOM 775 C CA . ALA A 1 101 ? -5.581 12.985 14.550 1.00 85.12 101 ALA A CA 1
ATOM 776 C C . ALA A 1 101 ? -5.559 11.711 13.690 1.00 85.12 101 ALA A C 1
ATOM 778 O O . ALA A 1 101 ? -5.070 10.679 14.135 1.00 85.12 101 ALA A O 1
ATOM 779 N N . VAL A 1 102 ? -6.051 11.784 12.448 1.00 88.00 102 VAL A N 1
ATOM 780 C CA . VAL A 1 102 ? -6.007 10.641 11.523 1.00 88.00 102 VAL A CA 1
ATOM 781 C C . VAL A 1 102 ? -4.568 10.307 11.129 1.00 88.00 102 VAL A C 1
ATOM 783 O O . VAL A 1 102 ? -4.199 9.140 11.145 1.00 88.00 102 VAL A O 1
ATOM 786 N N . LEU A 1 103 ? -3.740 11.303 10.795 1.00 89.38 103 LEU A N 1
ATOM 787 C CA . LEU A 1 103 ? -2.339 11.037 10.459 1.00 89.38 103 LEU A CA 1
ATOM 788 C C . LEU A 1 103 ? -1.538 10.521 11.658 1.00 89.38 103 LEU A C 1
ATOM 790 O O . LEU A 1 103 ? -0.707 9.637 11.479 1.00 89.38 103 LEU A O 1
ATOM 794 N N . ASP A 1 104 ? -1.795 11.035 12.861 1.00 87.56 104 ASP A N 1
ATOM 795 C CA . ASP A 1 104 ? -1.156 10.544 14.084 1.00 87.56 104 ASP A CA 1
ATOM 796 C C . ASP A 1 104 ? -1.532 9.077 14.342 1.00 87.56 104 ASP A C 1
ATOM 798 O O . ASP A 1 104 ? -0.662 8.268 14.657 1.00 87.56 104 ASP A O 1
ATOM 802 N N . ALA A 1 105 ? -2.801 8.708 14.126 1.00 86.69 105 ALA A N 1
ATOM 803 C CA . ALA A 1 105 ? -3.252 7.321 14.219 1.00 86.69 105 ALA A CA 1
ATOM 804 C C . ALA A 1 105 ? -2.589 6.422 13.161 1.00 86.69 105 ALA A C 1
ATOM 806 O O . ALA A 1 105 ? -2.109 5.343 13.497 1.00 86.69 105 ALA A O 1
ATOM 807 N N . LEU A 1 106 ? -2.496 6.874 11.904 1.00 88.62 106 LEU A N 1
ATOM 808 C CA . LEU A 1 106 ? -1.827 6.128 10.830 1.00 88.62 106 LEU A CA 1
ATOM 809 C C . LEU A 1 106 ? -0.328 5.932 11.097 1.00 88.62 106 LEU A C 1
ATOM 811 O O . LEU A 1 106 ? 0.201 4.862 10.817 1.00 88.62 106 LEU A O 1
ATOM 815 N N . HIS A 1 107 ? 0.353 6.934 11.660 1.00 88.50 107 HIS A N 1
ATOM 816 C CA . HIS A 1 107 ? 1.749 6.804 12.090 1.00 88.50 107 HIS A CA 1
ATOM 817 C C . HIS A 1 107 ? 1.927 5.870 13.294 1.00 88.50 107 HIS A C 1
ATOM 819 O O . HIS A 1 107 ? 3.035 5.390 13.523 1.00 88.50 107 HIS A O 1
ATOM 825 N N . GLY A 1 108 ? 0.864 5.623 14.063 1.00 84.12 108 GLY A N 1
ATOM 826 C CA . GLY A 1 108 ? 0.858 4.654 15.156 1.00 84.12 108 GLY A CA 1
ATOM 827 C C . GLY A 1 108 ? 0.720 3.199 14.700 1.00 84.12 108 GLY A C 1
ATOM 828 O O . GLY A 1 108 ? 0.948 2.301 15.508 1.00 84.12 108 GLY A O 1
ATOM 829 N N . LEU A 1 109 ? 0.362 2.951 13.435 1.00 89.44 109 LEU A N 1
ATOM 830 C CA . LEU A 1 109 ? 0.248 1.599 12.889 1.00 89.44 109 LEU A CA 1
ATOM 831 C C . LEU A 1 109 ? 1.629 0.989 12.609 1.00 89.44 109 LEU A C 1
ATOM 833 O O . LEU A 1 109 ? 2.570 1.715 12.270 1.00 89.44 109 LEU A O 1
ATOM 837 N N . PRO A 1 110 ? 1.765 -0.347 12.668 1.00 91.06 110 PRO A N 1
ATOM 838 C CA . PRO A 1 110 ? 2.979 -1.001 12.210 1.00 91.06 110 PRO A CA 1
ATOM 839 C C . PRO A 1 110 ? 3.212 -0.717 10.718 1.00 91.06 110 PRO A C 1
ATOM 841 O O . PRO A 1 110 ? 2.283 -0.688 9.906 1.00 91.06 110 PRO A O 1
ATOM 844 N N . ILE A 1 111 ? 4.473 -0.490 10.354 1.00 90.25 111 ILE A N 1
ATOM 845 C CA . ILE A 1 111 ? 4.861 -0.059 9.010 1.00 90.25 111 ILE A CA 1
ATOM 846 C C . ILE A 1 111 ? 5.413 -1.242 8.215 1.00 90.25 111 ILE A C 1
ATOM 848 O O . ILE A 1 111 ? 6.311 -1.945 8.679 1.00 90.25 111 ILE A O 1
ATOM 852 N N . ALA A 1 112 ? 4.894 -1.444 7.001 1.00 93.25 112 ALA A N 1
ATOM 853 C CA . ALA A 1 112 ? 5.445 -2.406 6.051 1.00 93.25 112 ALA A CA 1
ATOM 854 C C . ALA A 1 112 ? 6.873 -2.015 5.631 1.00 93.25 112 ALA A C 1
ATOM 856 O O . ALA A 1 112 ? 7.225 -0.831 5.590 1.00 93.25 112 ALA A O 1
ATOM 857 N N . VAL A 1 113 ? 7.691 -3.003 5.260 1.00 93.06 113 VAL A N 1
ATOM 858 C CA . VAL A 1 113 ? 9.057 -2.753 4.780 1.00 93.06 113 VAL A CA 1
ATOM 859 C C . VAL A 1 113 ? 9.012 -1.797 3.592 1.00 93.06 113 VAL A C 1
ATOM 861 O O . VAL A 1 113 ? 8.377 -2.076 2.581 1.00 93.06 113 VAL A O 1
ATOM 864 N N . THR A 1 114 ? 9.712 -0.669 3.694 1.00 93.88 114 THR A N 1
ATOM 865 C CA . THR A 1 114 ? 9.806 0.283 2.585 1.00 93.88 114 THR A CA 1
ATOM 866 C C . THR A 1 114 ? 10.876 -0.182 1.601 1.00 93.88 114 THR A C 1
ATOM 868 O O . THR A 1 114 ? 12.061 -0.231 1.941 1.00 93.88 114 THR A O 1
ATOM 871 N N . ALA A 1 115 ? 10.451 -0.520 0.384 1.00 93.44 115 ALA A N 1
ATOM 872 C CA . ALA A 1 115 ? 11.355 -0.860 -0.709 1.00 93.44 115 ALA A CA 1
ATOM 873 C C . ALA A 1 115 ? 12.161 0.371 -1.151 1.00 93.44 115 ALA A C 1
ATOM 875 O O . ALA A 1 115 ? 11.615 1.473 -1.254 1.00 93.44 115 ALA A O 1
ATOM 876 N N . THR A 1 116 ? 13.446 0.182 -1.447 1.00 92.69 116 THR A N 1
ATOM 877 C CA . THR A 1 116 ? 14.256 1.225 -2.092 1.00 92.69 116 THR A CA 1
ATOM 878 C C . THR A 1 116 ? 13.859 1.392 -3.560 1.00 92.69 116 THR A C 1
ATOM 880 O O . THR A 1 116 ? 13.308 0.480 -4.173 1.00 92.69 116 THR A O 1
ATOM 883 N N . ASP A 1 117 ? 14.190 2.529 -4.170 1.00 92.94 117 ASP A N 1
ATOM 884 C CA . ASP A 1 117 ? 13.907 2.757 -5.596 1.00 92.94 117 ASP A CA 1
ATOM 885 C C . ASP A 1 117 ? 14.503 1.655 -6.489 1.00 92.94 117 ASP A C 1
ATOM 887 O O . ASP A 1 117 ? 13.864 1.139 -7.400 1.00 92.94 117 ASP A O 1
ATOM 891 N N . GLU A 1 118 ? 15.717 1.211 -6.176 1.00 90.81 118 GLU A N 1
ATOM 892 C CA . GLU A 1 118 ? 16.399 0.130 -6.890 1.00 90.81 118 GLU A CA 1
ATOM 893 C C . GLU A 1 118 ? 15.703 -1.236 -6.743 1.00 90.81 118 GLU A C 1
ATOM 895 O O . GLU A 1 118 ? 15.733 -2.089 -7.634 1.00 90.81 118 GLU A O 1
ATOM 900 N N . GLU A 1 119 ? 15.092 -1.482 -5.592 1.00 91.19 119 GLU A N 1
ATOM 901 C CA . GLU A 1 119 ? 14.274 -2.665 -5.338 1.00 91.19 119 GLU A CA 1
ATOM 902 C C . GLU A 1 119 ? 12.984 -2.646 -6.158 1.00 91.19 119 GLU A C 1
ATOM 904 O O . GLU A 1 119 ? 12.601 -3.664 -6.738 1.00 91.19 119 GLU A O 1
ATOM 909 N N . VAL A 1 120 ? 12.365 -1.474 -6.286 1.00 93.88 120 VAL A N 1
ATOM 910 C CA . VAL A 1 120 ? 11.170 -1.284 -7.110 1.00 93.88 120 VAL A CA 1
ATOM 911 C C . VAL A 1 120 ? 11.482 -1.433 -8.590 1.00 93.88 120 VAL A C 1
ATOM 913 O O . VAL A 1 120 ? 10.784 -2.172 -9.282 1.00 93.88 120 VAL A O 1
ATOM 916 N N . LEU A 1 121 ? 12.553 -0.806 -9.080 1.00 91.44 121 LEU A N 1
ATOM 917 C CA . LEU A 1 121 ? 12.974 -0.943 -10.476 1.00 91.44 121 LEU A CA 1
ATOM 918 C C . LEU A 1 121 ? 13.266 -2.407 -10.833 1.00 91.44 121 LEU A C 1
ATOM 920 O O . LEU A 1 121 ? 12.802 -2.891 -11.861 1.00 91.44 121 LEU A O 1
ATOM 924 N N . ARG A 1 122 ? 13.907 -3.167 -9.937 1.00 87.38 122 ARG A N 1
ATOM 925 C CA . ARG A 1 122 ? 14.068 -4.619 -10.120 1.00 87.38 122 ARG A CA 1
ATOM 926 C C . ARG A 1 122 ? 12.759 -5.374 -10.192 1.00 87.38 122 ARG A C 1
ATOM 928 O O . ARG A 1 122 ? 12.646 -6.313 -10.980 1.00 87.38 122 ARG A O 1
ATOM 935 N N . LEU A 1 123 ? 11.796 -5.044 -9.336 1.00 90.19 123 LEU A N 1
ATOM 936 C CA . LEU A 1 123 ? 10.488 -5.683 -9.395 1.00 90.19 123 LEU A CA 1
ATOM 937 C C . LEU A 1 123 ? 9.824 -5.395 -10.747 1.00 90.19 123 LEU A C 1
ATOM 939 O O . LEU A 1 123 ? 9.284 -6.314 -11.355 1.00 90.19 123 LEU A O 1
ATOM 943 N N . ILE A 1 124 ? 9.917 -4.158 -11.236 1.00 90.25 124 ILE A N 1
ATOM 944 C CA . ILE A 1 124 ? 9.389 -3.752 -12.543 1.00 90.25 124 ILE A CA 1
ATOM 945 C C . ILE A 1 124 ? 10.076 -4.511 -13.689 1.00 90.25 124 ILE A C 1
ATOM 947 O O . ILE A 1 124 ? 9.390 -4.933 -14.615 1.00 90.25 124 ILE A O 1
ATOM 951 N N . ASP A 1 125 ? 11.390 -4.724 -13.618 1.00 87.69 125 ASP A N 1
ATOM 952 C CA . ASP A 1 125 ? 12.145 -5.442 -14.654 1.00 87.69 125 ASP A CA 1
ATOM 953 C C . ASP A 1 125 ? 11.907 -6.960 -14.627 1.00 87.69 125 ASP A C 1
ATOM 955 O O . ASP A 1 125 ? 11.876 -7.620 -15.666 1.00 87.69 125 ASP A O 1
ATOM 959 N N . SER A 1 126 ? 11.762 -7.536 -13.431 1.00 84.44 126 SER A N 1
ATOM 960 C CA . SER A 1 126 ? 11.641 -8.988 -13.233 1.00 84.44 126 SER A CA 1
ATOM 961 C C . SER A 1 126 ? 10.205 -9.509 -13.275 1.00 84.44 126 SER A C 1
ATOM 963 O O . SER A 1 126 ? 9.999 -10.721 -13.378 1.00 84.44 126 SER A O 1
ATOM 965 N N . ALA A 1 127 ? 9.213 -8.624 -13.198 1.00 83.94 127 ALA A N 1
ATOM 966 C CA . ALA A 1 127 ? 7.801 -8.966 -13.229 1.00 83.94 127 ALA A CA 1
ATOM 967 C C . ALA A 1 127 ? 7.068 -8.215 -14.353 1.00 83.94 127 ALA A C 1
ATOM 969 O O . ALA A 1 127 ? 7.473 -7.122 -14.738 1.00 83.94 127 ALA A O 1
ATOM 970 N N . PRO A 1 128 ? 5.954 -8.749 -14.884 1.00 78.06 128 PRO A N 1
ATOM 971 C CA . PRO A 1 128 ? 5.219 -8.123 -15.983 1.00 78.06 128 PRO A CA 1
ATOM 972 C C . PRO A 1 128 ? 4.353 -6.944 -15.496 1.00 78.06 128 PRO A C 1
ATOM 974 O O . PRO A 1 128 ? 3.134 -6.949 -15.669 1.00 78.06 128 PRO A O 1
ATOM 977 N N . LEU A 1 129 ? 4.973 -5.949 -14.851 1.00 83.38 129 LEU A N 1
ATOM 978 C CA . LEU A 1 129 ? 4.318 -4.742 -14.334 1.00 83.38 129 LEU A CA 1
ATOM 979 C C . LEU A 1 129 ? 4.224 -3.621 -15.376 1.00 83.38 129 LEU A C 1
ATOM 981 O O . LEU A 1 129 ? 3.404 -2.709 -15.234 1.00 83.38 129 LEU A O 1
ATOM 985 N N . HIS A 1 130 ? 5.018 -3.687 -16.450 1.00 78.94 130 HIS A N 1
ATOM 986 C CA . HIS A 1 130 ? 4.944 -2.706 -17.527 1.00 78.94 130 HIS A CA 1
ATOM 987 C C . HIS A 1 130 ? 3.571 -2.712 -18.219 1.00 78.94 130 HIS A C 1
ATOM 989 O O . HIS A 1 130 ? 2.914 -3.741 -18.362 1.00 78.94 130 HIS A O 1
ATOM 995 N N . GLY A 1 131 ? 3.108 -1.537 -18.651 1.00 83.00 131 GLY A N 1
ATOM 996 C CA . GLY A 1 131 ? 1.867 -1.410 -19.423 1.00 83.00 131 GLY A CA 1
ATOM 997 C C . GLY A 1 131 ? 0.568 -1.733 -18.667 1.00 83.00 131 GLY A C 1
ATOM 998 O O . GLY A 1 131 ? -0.496 -1.678 -19.280 1.00 83.00 131 GLY A O 1
ATOM 999 N N . LEU A 1 132 ? 0.616 -2.017 -17.359 1.00 87.06 132 LEU A N 1
ATOM 1000 C CA . LEU A 1 132 ? -0.581 -2.289 -16.547 1.00 87.06 132 LEU A CA 1
ATOM 1001 C C . LEU A 1 132 ? -1.353 -1.020 -16.150 1.00 87.06 132 LEU A C 1
ATOM 1003 O O . LEU A 1 132 ? -2.497 -1.101 -15.710 1.00 87.06 132 LEU A O 1
ATOM 1007 N N . GLY A 1 133 ? -0.751 0.157 -16.340 1.00 89.69 133 GLY A N 1
ATOM 1008 C CA . GLY A 1 133 ? -1.375 1.443 -16.022 1.00 89.69 133 GLY A CA 1
ATOM 1009 C C . GLY A 1 133 ? -1.439 1.758 -14.526 1.00 89.69 133 GLY A C 1
ATOM 1010 O O . GLY A 1 133 ? -2.296 2.559 -14.144 1.00 89.69 133 GLY A O 1
ATOM 1011 N N . ILE A 1 134 ? -0.567 1.125 -13.733 1.00 93.88 134 ILE A N 1
ATOM 1012 C CA . ILE A 1 134 ? -0.294 1.442 -12.324 1.00 93.88 134 ILE A CA 1
ATOM 1013 C C . ILE A 1 134 ? 0.792 2.525 -12.220 1.00 93.88 134 ILE A C 1
ATOM 1015 O O . ILE A 1 134 ? 1.630 2.660 -13.119 1.00 93.88 134 ILE A O 1
ATOM 1019 N N . GLY A 1 135 ? 0.754 3.312 -11.150 1.00 93.94 135 GLY A N 1
ATOM 1020 C CA . GLY A 1 135 ? 1.745 4.336 -10.835 1.00 93.94 135 GLY A CA 1
ATOM 1021 C C . GLY A 1 135 ? 3.028 3.773 -10.218 1.00 93.94 135 GLY A C 1
ATOM 1022 O O . GLY A 1 135 ? 3.134 2.597 -9.881 1.00 93.94 135 GLY A O 1
ATOM 1023 N N . TYR A 1 136 ? 4.031 4.636 -10.042 1.00 94.44 136 TYR A N 1
ATOM 1024 C CA . TYR A 1 136 ? 5.285 4.245 -9.386 1.00 94.44 136 TYR A CA 1
ATOM 1025 C C . TYR A 1 136 ? 5.092 3.976 -7.883 1.00 94.44 136 TYR A C 1
ATOM 1027 O O . TYR A 1 136 ? 5.689 3.048 -7.347 1.00 94.44 136 TYR A O 1
ATOM 1035 N N . VAL A 1 137 ? 4.199 4.721 -7.219 1.00 95.38 137 VAL A N 1
ATOM 1036 C CA . VAL A 1 137 ? 3.820 4.454 -5.820 1.00 95.38 137 VAL A CA 1
ATOM 1037 C C . VAL A 1 137 ? 3.185 3.070 -5.682 1.00 95.38 137 VAL A C 1
ATOM 1039 O O . VAL A 1 137 ? 3.597 2.307 -4.814 1.00 95.38 137 VAL A O 1
ATOM 1042 N N . ASP A 1 138 ? 2.287 2.689 -6.592 1.00 96.75 138 ASP A N 1
ATOM 1043 C CA . ASP A 1 138 ? 1.701 1.343 -6.631 1.00 96.75 138 ASP A CA 1
ATOM 1044 C C . ASP A 1 138 ? 2.780 0.248 -6.720 1.00 96.75 138 ASP A C 1
ATOM 1046 O O . ASP A 1 138 ? 2.711 -0.772 -6.033 1.00 96.75 138 ASP A O 1
ATOM 1050 N N . ALA A 1 139 ? 3.825 0.471 -7.527 1.00 96.56 139 ALA A N 1
ATOM 1051 C CA . ALA A 1 139 ? 4.959 -0.446 -7.624 1.00 96.56 139 ALA A CA 1
ATOM 1052 C C . ALA A 1 139 ? 5.767 -0.523 -6.314 1.00 96.56 139 ALA A C 1
ATOM 1054 O O . ALA A 1 139 ? 6.202 -1.614 -5.937 1.00 96.56 139 ALA A O 1
ATOM 1055 N N . HIS A 1 140 ? 5.913 0.590 -5.585 1.00 97.38 140 HIS A N 1
ATOM 1056 C CA . HIS A 1 140 ? 6.476 0.578 -4.231 1.00 97.38 140 HIS A CA 1
ATOM 1057 C C . HIS A 1 140 ? 5.631 -0.250 -3.262 1.00 97.38 140 HIS A C 1
ATOM 1059 O O . HIS A 1 140 ? 6.205 -1.016 -2.492 1.00 97.38 140 HIS A O 1
ATOM 1065 N N . LEU A 1 141 ? 4.298 -0.155 -3.308 1.00 97.88 141 LEU A N 1
ATOM 1066 C CA . LEU A 1 141 ? 3.428 -0.955 -2.436 1.00 97.88 141 LEU A CA 1
ATOM 1067 C C . LEU A 1 141 ? 3.556 -2.452 -2.737 1.00 97.88 141 LEU A C 1
ATOM 1069 O O . LEU A 1 141 ? 3.703 -3.256 -1.819 1.00 97.88 141 LEU A O 1
ATOM 1073 N N . LEU A 1 142 ? 3.584 -2.834 -4.016 1.00 97.44 142 LEU A N 1
ATOM 1074 C CA . LEU A 1 142 ? 3.806 -4.227 -4.419 1.00 97.44 142 LEU A CA 1
ATOM 1075 C C . LEU A 1 142 ? 5.176 -4.746 -3.954 1.00 97.44 142 LEU A C 1
ATOM 1077 O O . LEU A 1 142 ? 5.281 -5.876 -3.473 1.00 97.44 142 LEU A O 1
ATOM 1081 N N . ALA A 1 143 ? 6.225 -3.927 -4.059 1.00 96.31 143 ALA A N 1
ATOM 1082 C CA . ALA A 1 143 ? 7.554 -4.282 -3.571 1.00 96.31 143 ALA A CA 1
ATOM 1083 C C . ALA A 1 143 ? 7.596 -4.398 -2.040 1.00 96.31 143 ALA A C 1
ATOM 1085 O O . ALA A 1 143 ? 8.163 -5.359 -1.522 1.00 96.31 143 ALA A O 1
ATOM 1086 N N . ALA A 1 144 ? 6.950 -3.475 -1.324 1.00 96.00 144 ALA A N 1
ATOM 1087 C CA . ALA A 1 144 ? 6.846 -3.484 0.132 1.00 96.00 144 ALA A CA 1
ATOM 1088 C C . ALA A 1 144 ? 6.160 -4.755 0.647 1.00 96.00 144 ALA A C 1
ATOM 1090 O O . ALA A 1 144 ? 6.665 -5.413 1.557 1.00 96.00 144 ALA A O 1
ATOM 1091 N N . VAL A 1 145 ? 5.046 -5.145 0.022 1.00 96.19 145 VAL A N 1
ATOM 1092 C CA . VAL A 1 145 ? 4.305 -6.369 0.362 1.00 96.19 145 VAL A CA 1
ATOM 1093 C C . VAL A 1 145 ? 5.164 -7.597 0.101 1.00 96.19 145 VAL A C 1
ATOM 1095 O O . VAL A 1 145 ? 5.250 -8.475 0.948 1.00 96.19 145 VAL A O 1
ATOM 1098 N N . ARG A 1 146 ? 5.884 -7.635 -1.023 1.00 94.06 146 ARG A N 1
ATOM 1099 C CA . ARG A 1 146 ? 6.776 -8.754 -1.351 1.00 94.06 146 ARG A CA 1
ATOM 1100 C C . ARG A 1 146 ? 7.967 -8.895 -0.397 1.00 94.06 146 ARG A C 1
ATOM 1102 O O . ARG A 1 146 ? 8.473 -10.001 -0.228 1.00 94.06 146 ARG A O 1
ATOM 1109 N N . LEU A 1 147 ? 8.438 -7.789 0.176 1.00 92.81 147 LEU A N 1
ATOM 1110 C CA . LEU A 1 147 ? 9.534 -7.758 1.151 1.00 92.81 147 LEU A CA 1
ATOM 1111 C C . LEU A 1 147 ? 9.077 -8.019 2.587 1.00 92.81 147 LEU A C 1
ATOM 1113 O O . LEU A 1 147 ? 9.902 -8.356 3.433 1.00 92.81 147 LEU A O 1
ATOM 1117 N N . THR A 1 148 ? 7.789 -7.836 2.865 1.00 90.44 148 THR A N 1
ATOM 1118 C CA . THR A 1 148 ? 7.211 -8.035 4.190 1.00 90.44 148 THR A CA 1
ATOM 1119 C C . THR A 1 148 ? 6.613 -9.438 4.255 1.00 90.44 148 THR A C 1
ATOM 1121 O O . THR A 1 148 ? 5.606 -9.722 3.612 1.00 90.44 148 THR A O 1
ATOM 1124 N N . GLU A 1 149 ? 7.237 -10.340 5.009 1.00 85.19 149 GLU A N 1
ATOM 1125 C CA . GLU A 1 149 ? 6.789 -11.734 5.084 1.00 85.19 149 GLU A CA 1
ATOM 1126 C C . GLU A 1 149 ? 5.340 -11.850 5.587 1.00 85.19 149 GLU A C 1
ATOM 1128 O O . GLU A 1 149 ? 4.921 -11.143 6.501 1.00 85.19 149 GLU A O 1
ATOM 1133 N N . GLY A 1 150 ? 4.553 -12.730 4.956 1.00 86.50 150 GLY A N 1
ATOM 1134 C CA . GLY A 1 150 ? 3.156 -12.968 5.332 1.00 86.50 150 GLY A CA 1
ATOM 1135 C C . GLY A 1 150 ? 2.202 -11.797 5.066 1.00 86.50 150 GLY A C 1
ATOM 1136 O O . GLY A 1 150 ? 1.051 -11.862 5.504 1.00 86.50 150 GLY A O 1
ATOM 1137 N N . CYS A 1 151 ? 2.661 -10.753 4.366 1.00 93.75 151 CYS A N 1
ATOM 1138 C CA . CYS A 1 151 ? 1.877 -9.579 4.011 1.00 93.75 151 CYS A CA 1
ATOM 1139 C C . CYS A 1 151 ? 1.140 -9.763 2.680 1.00 93.75 151 CYS A C 1
ATOM 1141 O O . CYS A 1 151 ? 1.661 -10.349 1.730 1.00 93.75 151 CYS A O 1
ATOM 1143 N N . THR A 1 152 ? -0.062 -9.198 2.593 1.00 97.25 152 THR A N 1
ATOM 1144 C CA . THR A 1 152 ? -0.836 -9.072 1.350 1.00 97.25 152 THR A CA 1
ATOM 1145 C C . THR A 1 152 ? -1.329 -7.635 1.165 1.00 97.25 152 THR A C 1
ATOM 1147 O O . THR A 1 152 ? -1.419 -6.876 2.126 1.00 97.25 152 THR A O 1
ATOM 1150 N N . LEU A 1 153 ? -1.619 -7.234 -0.072 1.00 98.06 153 LEU A N 1
ATOM 1151 C CA . LEU A 1 153 ? -2.091 -5.900 -0.435 1.00 98.06 153 LEU A CA 1
ATOM 1152 C C . LEU A 1 153 ? -3.610 -5.880 -0.557 1.00 98.06 153 LEU A C 1
ATOM 1154 O O . LEU A 1 153 ? -4.164 -6.616 -1.374 1.00 98.06 153 LEU A O 1
ATOM 1158 N N . TRP A 1 154 ? -4.273 -4.980 0.162 1.00 98.25 154 TRP A N 1
ATOM 1159 C CA . TRP A 1 154 ? -5.687 -4.691 -0.050 1.00 98.25 154 TRP A CA 1
ATOM 1160 C C . TRP A 1 154 ? -5.871 -3.315 -0.692 1.00 98.25 154 TRP A C 1
ATOM 1162 O O . TRP A 1 154 ? -5.463 -2.297 -0.133 1.00 98.25 154 TRP A O 1
ATOM 1172 N N . THR A 1 155 ? -6.494 -3.288 -1.871 1.00 97.75 155 THR A N 1
ATOM 1173 C CA . THR A 1 155 ? -6.783 -2.074 -2.645 1.00 97.75 155 THR A CA 1
ATOM 1174 C C . THR A 1 155 ? -8.183 -2.143 -3.261 1.00 97.75 155 THR A C 1
ATOM 1176 O O . THR A 1 155 ? -8.740 -3.224 -3.459 1.00 97.75 155 THR A O 1
ATOM 1179 N N . ARG A 1 156 ? -8.761 -0.978 -3.573 1.00 96.25 156 ARG A N 1
ATOM 1180 C CA . ARG A 1 156 ? -9.978 -0.829 -4.388 1.00 96.25 156 ARG A CA 1
ATOM 1181 C C . ARG A 1 156 ? -9.673 -0.351 -5.810 1.00 96.25 156 ARG A C 1
ATOM 1183 O O . ARG A 1 156 ? -10.594 -0.220 -6.616 1.00 96.25 156 ARG A O 1
ATOM 1190 N N . ASP A 1 157 ? -8.408 -0.090 -6.141 1.00 96.38 157 ASP A N 1
ATOM 1191 C CA . ASP A 1 157 ? -8.003 0.220 -7.509 1.00 96.38 157 ASP A CA 1
ATOM 11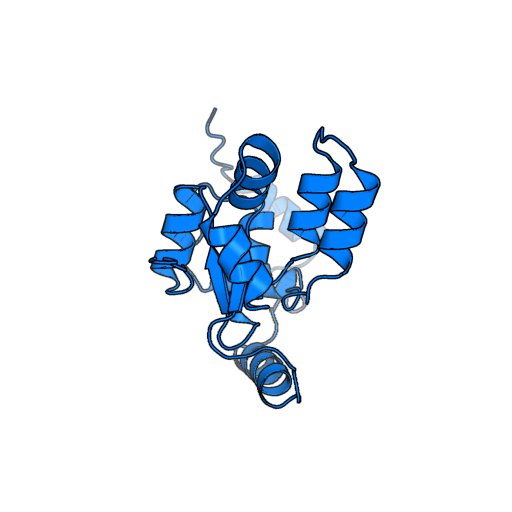92 C C . ASP A 1 157 ? -7.911 -1.069 -8.337 1.00 96.38 157 ASP A C 1
ATOM 1194 O O . ASP A 1 157 ? -7.114 -1.964 -8.061 1.00 96.38 157 ASP A O 1
ATOM 1198 N N . ASN A 1 158 ? -8.717 -1.156 -9.396 1.00 95.56 158 ASN A N 1
ATOM 1199 C CA . ASN A 1 158 ? -8.798 -2.354 -10.236 1.00 95.56 158 ASN A CA 1
ATOM 1200 C C . ASN A 1 158 ? -7.473 -2.713 -10.931 1.00 95.56 158 ASN A C 1
ATOM 1202 O O . ASN A 1 158 ? -7.226 -3.886 -11.213 1.00 95.56 158 ASN A O 1
ATOM 1206 N N . ARG A 1 159 ? -6.631 -1.727 -11.267 1.00 96.06 159 ARG A N 1
ATOM 1207 C CA . ARG A 1 159 ? -5.348 -1.973 -11.942 1.00 96.06 159 ARG A CA 1
ATOM 1208 C C . ARG A 1 159 ? -4.310 -2.465 -10.951 1.00 96.06 159 ARG A C 1
ATOM 1210 O O . ARG A 1 159 ? -3.600 -3.422 -11.262 1.00 96.06 159 ARG A O 1
ATOM 1217 N N . LEU A 1 160 ? -4.248 -1.848 -9.773 1.00 97.19 160 LEU A N 1
ATOM 1218 C CA . LEU A 1 160 ? -3.367 -2.297 -8.700 1.00 97.19 160 LEU A CA 1
ATOM 1219 C C . LEU A 1 160 ? -3.782 -3.679 -8.190 1.00 97.19 160 LEU A C 1
ATOM 1221 O O . LEU A 1 160 ? -2.925 -4.547 -8.048 1.00 97.19 160 LEU A O 1
ATOM 1225 N N . GLN A 1 161 ? -5.083 -3.929 -8.037 1.00 96.69 161 GLN A N 1
ATOM 1226 C CA . GLN A 1 161 ? -5.622 -5.243 -7.688 1.00 96.69 161 GLN A CA 1
ATOM 1227 C C . GLN A 1 161 ? -5.170 -6.307 -8.695 1.00 96.69 161 GLN A C 1
ATOM 1229 O O . GLN A 1 161 ? -4.568 -7.308 -8.314 1.00 96.69 161 GLN A O 1
ATOM 1234 N N . ALA A 1 162 ? -5.368 -6.064 -9.994 1.00 94.94 162 ALA A N 1
ATOM 1235 C CA . ALA A 1 162 ? -4.952 -7.001 -11.036 1.00 94.94 162 ALA A CA 1
ATOM 1236 C C . ALA A 1 162 ? -3.427 -7.229 -11.057 1.00 94.94 162 ALA A C 1
ATOM 1238 O O . ALA A 1 162 ? -2.963 -8.331 -11.361 1.00 94.94 162 ALA A O 1
ATOM 1239 N N . ALA A 1 163 ? -2.625 -6.204 -10.750 1.00 95.88 163 ALA A N 1
ATOM 1240 C CA . ALA A 1 163 ? -1.177 -6.347 -10.617 1.00 95.88 163 ALA A CA 1
ATOM 1241 C C . ALA A 1 163 ? -0.802 -7.195 -9.388 1.00 95.88 163 ALA A C 1
ATOM 1243 O O . ALA A 1 163 ? 0.023 -8.101 -9.502 1.00 95.88 163 ALA A O 1
ATOM 1244 N N . ALA A 1 164 ? -1.441 -6.957 -8.242 1.00 96.44 164 ALA A N 1
ATOM 1245 C CA . ALA A 1 164 ? -1.232 -7.722 -7.019 1.00 96.44 164 ALA A CA 1
ATOM 1246 C C . ALA A 1 164 ? -1.629 -9.195 -7.190 1.00 96.44 164 ALA A C 1
ATOM 1248 O O . ALA A 1 164 ? -0.881 -10.079 -6.780 1.00 96.44 164 ALA A O 1
ATOM 1249 N N . GLU A 1 165 ? -2.747 -9.480 -7.858 1.00 95.12 165 GLU A N 1
ATOM 1250 C CA . GLU A 1 165 ? -3.196 -10.844 -8.167 1.00 95.12 165 GLU A CA 1
ATOM 1251 C C . GLU A 1 165 ? -2.189 -11.5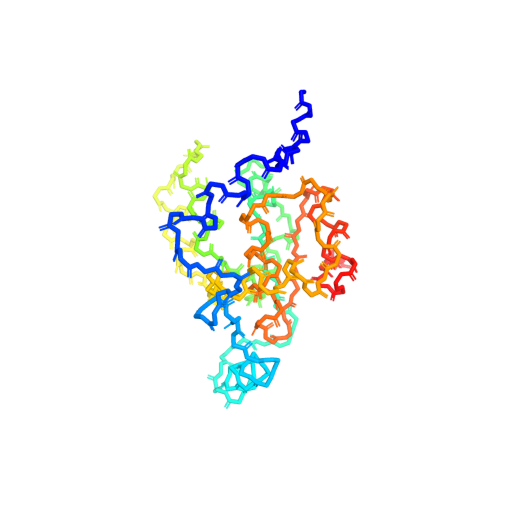91 -9.042 1.00 95.12 165 GLU A C 1
ATOM 1253 O O . GLU A 1 165 ? -1.825 -12.727 -8.738 1.00 95.12 165 GLU A O 1
ATOM 1258 N N . LYS A 1 166 ? -1.665 -10.938 -10.090 1.00 93.00 166 LYS A N 1
ATOM 1259 C CA . LYS A 1 166 ? -0.616 -11.515 -10.948 1.00 93.00 166 LYS A CA 1
ATOM 1260 C C . LYS A 1 166 ? 0.646 -11.882 -10.174 1.00 93.00 166 LYS A C 1
ATOM 1262 O O . LYS A 1 166 ? 1.327 -12.835 -10.545 1.00 93.00 166 LYS A O 1
ATOM 1267 N N . LEU A 1 167 ? 0.965 -11.121 -9.130 1.00 92.94 167 LEU A N 1
ATOM 1268 C C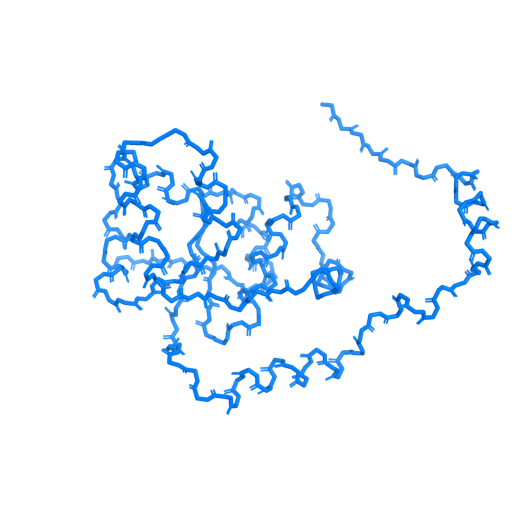A . LEU A 1 167 ? 2.109 -11.376 -8.258 1.00 92.94 167 LEU A CA 1
ATOM 1269 C C . LEU A 1 167 ? 1.779 -12.284 -7.066 1.00 92.94 167 LEU A C 1
ATOM 1271 O O . LEU A 1 167 ? 2.684 -12.578 -6.291 1.00 92.94 167 LEU A O 1
ATOM 1275 N N . GLN A 1 168 ? 0.525 -12.731 -6.925 1.00 94.62 168 GLN A N 1
ATOM 1276 C CA . GLN A 1 168 ? 0.025 -13.487 -5.769 1.00 94.62 168 GLN A CA 1
ATOM 1277 C C . GLN A 1 168 ? 0.200 -12.739 -4.437 1.00 94.62 168 GLN A C 1
ATOM 1279 O O . GLN A 1 168 ? 0.438 -13.340 -3.395 1.00 94.62 168 GLN A O 1
ATOM 1284 N N . LEU A 1 169 ? 0.083 -11.413 -4.487 1.00 95.81 169 LEU A N 1
ATOM 1285 C CA . LEU A 1 169 ? 0.199 -10.513 -3.340 1.00 95.81 169 LEU A CA 1
ATOM 1286 C C . LEU A 1 169 ? -1.152 -9.938 -2.909 1.00 95.81 169 LEU A C 1
ATOM 1288 O O . LEU A 1 169 ? -1.211 -9.238 -1.908 1.00 95.81 169 LEU A O 1
ATOM 1292 N N . ALA A 1 170 ? -2.226 -10.173 -3.664 1.00 96.81 170 ALA A N 1
ATOM 1293 C CA . ALA A 1 170 ? -3.533 -9.594 -3.375 1.00 96.81 170 ALA A CA 1
ATOM 1294 C C . ALA A 1 170 ? -4.180 -10.206 -2.126 1.00 96.81 170 ALA A C 1
ATOM 1296 O O . ALA A 1 170 ? -4.253 -11.427 -1.977 1.00 96.81 170 ALA A O 1
ATOM 1297 N N . ALA A 1 171 ? -4.715 -9.344 -1.269 1.00 95.00 171 ALA A N 1
ATOM 1298 C CA . ALA A 1 171 ? -5.615 -9.716 -0.194 1.00 95.00 171 ALA A CA 1
ATOM 1299 C C . ALA A 1 171 ? -7.053 -9.775 -0.724 1.00 95.00 171 ALA A C 1
ATOM 1301 O O . ALA A 1 171 ? -7.494 -8.904 -1.475 1.00 95.00 171 ALA A O 1
ATOM 1302 N N . CYS A 1 172 ? -7.815 -10.762 -0.262 1.00 87.50 172 CYS A N 1
ATOM 1303 C CA . CYS A 1 172 ? -9.269 -10.767 -0.373 1.00 87.50 172 CYS A CA 1
ATOM 1304 C C . CYS A 1 172 ? -9.837 -10.977 1.033 1.00 87.50 172 CYS A C 1
ATOM 1306 O O . CYS A 1 172 ? -10.096 -12.119 1.415 1.00 87.50 172 CYS A O 1
ATOM 1308 N N . PRO A 1 173 ? -9.941 -9.912 1.852 1.00 83.50 173 PRO A N 1
ATOM 1309 C CA . PRO A 1 173 ? -10.509 -10.036 3.184 1.00 83.50 173 PRO A CA 1
ATOM 1310 C C . PRO A 1 173 ? -11.976 -10.445 3.044 1.00 83.50 173 PRO A C 1
ATOM 1312 O O . PRO A 1 173 ? -12.798 -9.692 2.521 1.00 83.50 173 PRO A O 1
ATOM 1315 N N . THR A 1 174 ? -12.294 -11.667 3.454 1.00 75.44 174 THR A N 1
ATOM 1316 C CA . THR A 1 174 ? -13.665 -12.171 3.526 1.00 75.44 174 THR A CA 1
ATOM 1317 C C . THR A 1 174 ? -14.157 -12.080 4.960 1.00 75.44 174 THR A C 1
ATOM 1319 O O . THR A 1 174 ? -13.386 -12.334 5.883 1.00 75.44 174 THR A O 1
ATOM 1322 N N . HIS A 1 175 ? -15.429 -11.709 5.121 1.00 52.31 175 HIS A N 1
ATOM 1323 C CA . HIS A 1 175 ? -16.134 -11.764 6.403 1.00 52.31 175 HIS A CA 1
ATOM 1324 C C . HIS A 1 175 ? -16.209 -13.188 6.954 1.00 52.31 175 HIS A C 1
ATOM 1326 O O . HIS A 1 175 ? -16.307 -14.129 6.131 1.00 52.31 175 HIS A O 1
#

Radius of gyration: 18.57 Å; chains: 1; bounding box: 48×31×47 Å

Secondary structure (DSSP, 8-state):
--------HHHHHHHHHHHT-SS-GGG-PPPHHHHHHHHHHHHSS-----TTEEEEPHHHHHHHHHH--HHHHHHHHTT-EEB-HHHHHHHHHS--TTHHHHHHHHHTSPBPP---HHHHHHHHHHTT-TTS---HHHHHHHHHHHHSTTEEEE-S-HHHHHHHHHTT-B-----

Sequence (175 aa):
MRTTLSLDDELLKKAKQLTGIDENPTLRPPTRAAWEQRARALADSPSTVGVGMILVDTSVWIDHLRSGDAMLTALLDEERVLAHPFVIGELALGSMRNRQAVLDALHGLPIAVTATDEEVLRLIDSAPLHGLGIGYVDAHLLAAVRLTEGCTLWTRDNRLQAAAEKLQLAACPTH

Foldseek 3Di:
DDPPPPPDVVVVVVVCVVVVCPPDPVLPQPPPVVVVVLLVVLVPPPDPQDAQAEEEALQNVVCCQVPRDVLVVVCVVVLRYAYEVVSLVVLLPDDGPPSVVVSVVNVVRHHFDFDDPSLLVVCVVVAVLPPLPDDSVLSRVLSSLVSGPNYAYEHPDPSSQVRRVSVVRHDDRDD